Protein AF-A0A965TZP4-F1 (afdb_monomer_lite)

pLDDT: mean 81.74, std 8.26, range [55.72, 91.06]

Radius of gyration: 11.67 Å; chains: 1; bounding box: 28×24×26 Å

Sequence (71 aa):
MIDLIGSYFKKLRAYEFLVITVDVKGDEAVMTVREDTDMPIILKKNIDYTDLKINVKFYLTNDVLMFPSDY

Secondary structure (DSSP, 8-state):
-HHHHHHHHHHHTTSSEEEEEEEEETTEEEEEEESSTTSPEEEEEEES-----S-EEEEEETTEEE-TT--

Structure (mmCIF, N/CA/C/O backbone):
data_AF-A0A965TZP4-F1
#
_entry.id   AF-A0A965TZP4-F1
#
loop_
_atom_site.group_PDB
_atom_site.id
_atom_site.type_symbol
_atom_site.label_atom_id
_atom_site.label_alt_id
_atom_site.label_comp_id
_atom_site.label_asym_id
_atom_site.label_entity_id
_atom_site.label_seq_id
_atom_site.pdbx_PDB_ins_code
_atom_site.Cartn_x
_atom_site.Cartn_y
_atom_site.Cartn_z
_atom_site.occupancy
_atom_site.B_iso_or_equiv
_atom_site.auth_seq_id
_atom_site.auth_comp_id
_atom_site.auth_asym_id
_atom_site.auth_atom_id
_atom_site.pdbx_PDB_model_num
ATOM 1 N N . MET A 1 1 ? -0.030 -9.309 7.494 1.00 60.97 1 MET A N 1
ATOM 2 C CA . MET A 1 1 ? 0.117 -8.086 6.656 1.00 60.97 1 MET A CA 1
ATOM 3 C C . MET A 1 1 ? 1.414 -8.110 5.859 1.00 60.97 1 MET A C 1
ATOM 5 O O . MET A 1 1 ? 1.368 -7.898 4.654 1.00 60.97 1 MET A O 1
ATOM 9 N N . ILE A 1 2 ? 2.545 -8.448 6.489 1.00 65.00 2 ILE A 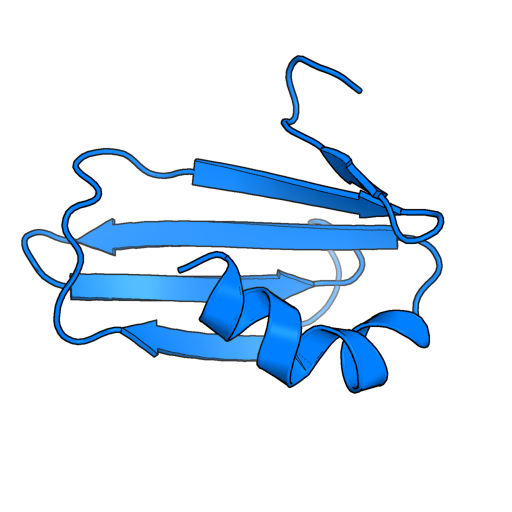N 1
ATOM 10 C CA . ILE A 1 2 ? 3.804 -8.697 5.775 1.00 65.00 2 ILE A CA 1
ATOM 11 C C . ILE A 1 2 ? 3.671 -9.862 4.780 1.00 65.00 2 ILE A C 1
ATOM 13 O O . ILE A 1 2 ? 4.215 -9.792 3.687 1.00 65.00 2 ILE A O 1
ATOM 17 N N . ASP A 1 3 ? 2.834 -10.859 5.086 1.00 66.38 3 ASP A N 1
ATOM 18 C CA . ASP A 1 3 ? 2.488 -11.969 4.185 1.00 66.38 3 ASP A CA 1
ATOM 19 C C . ASP A 1 3 ? 1.742 -11.501 2.930 1.00 66.38 3 ASP A C 1
ATOM 21 O O . ASP A 1 3 ? 1.936 -12.040 1.843 1.00 66.38 3 ASP A O 1
ATOM 25 N N . LEU A 1 4 ? 0.910 -10.457 3.061 1.00 69.75 4 LEU A N 1
ATOM 26 C CA . LEU A 1 4 ? 0.199 -9.862 1.933 1.00 69.75 4 LEU A CA 1
ATOM 27 C C . LEU A 1 4 ? 1.210 -9.195 0.999 1.00 69.75 4 LEU A C 1
ATOM 29 O O . LEU A 1 4 ? 1.226 -9.495 -0.190 1.00 69.75 4 LEU A O 1
ATOM 33 N N . ILE A 1 5 ? 2.103 -8.362 1.538 1.00 70.56 5 ILE A N 1
ATOM 34 C CA . ILE A 1 5 ? 3.186 -7.733 0.768 1.00 70.56 5 ILE A CA 1
ATOM 35 C C . ILE A 1 5 ? 4.087 -8.817 0.150 1.00 70.56 5 ILE A C 1
ATOM 37 O O . ILE A 1 5 ? 4.383 -8.761 -1.042 1.00 70.56 5 ILE A O 1
ATOM 41 N N . GLY A 1 6 ? 4.415 -9.864 0.913 1.00 70.19 6 GLY A N 1
ATOM 42 C CA . GLY A 1 6 ? 5.167 -11.041 0.472 1.00 70.19 6 GLY A CA 1
ATOM 43 C C . GLY A 1 6 ? 4.532 -11.760 -0.722 1.00 70.19 6 GLY A C 1
ATOM 44 O O . GLY A 1 6 ? 5.228 -12.125 -1.669 1.00 70.19 6 GLY A O 1
ATOM 45 N N . SER A 1 7 ? 3.202 -11.890 -0.745 1.00 75.31 7 SER A N 1
ATOM 46 C CA . SER A 1 7 ? 2.478 -12.512 -1.864 1.00 75.31 7 SER A CA 1
ATOM 47 C C . SER A 1 7 ? 2.589 -11.719 -3.174 1.00 75.31 7 SER A C 1
ATOM 49 O O . SER A 1 7 ? 2.572 -12.304 -4.260 1.00 75.31 7 SER A O 1
ATOM 51 N N . TYR A 1 8 ? 2.773 -10.398 -3.086 1.00 73.38 8 TYR A N 1
ATOM 52 C CA . TYR A 1 8 ? 2.997 -9.525 -4.241 1.00 73.38 8 TYR A CA 1
ATOM 53 C C . TYR A 1 8 ? 4.479 -9.249 -4.510 1.00 73.38 8 TYR A C 1
ATOM 55 O O . TYR A 1 8 ? 4.804 -8.742 -5.580 1.00 73.38 8 TYR A O 1
ATOM 63 N N . PHE A 1 9 ? 5.383 -9.643 -3.613 1.00 72.38 9 PHE A N 1
ATOM 64 C CA . PHE A 1 9 ? 6.809 -9.318 -3.664 1.00 72.38 9 PHE A CA 1
ATOM 65 C C . PHE A 1 9 ? 7.459 -9.668 -5.005 1.00 72.38 9 PHE A C 1
ATOM 67 O O . PHE A 1 9 ? 8.177 -8.861 -5.588 1.00 72.38 9 PHE A O 1
ATOM 74 N N . LYS A 1 10 ? 7.117 -10.830 -5.577 1.00 72.69 10 LYS A N 1
ATOM 75 C CA . LYS A 1 10 ? 7.628 -11.245 -6.892 1.00 72.69 10 LYS A CA 1
ATOM 76 C C . LYS A 1 10 ? 7.204 -10.308 -8.033 1.00 72.69 10 LYS A C 1
ATOM 78 O O . LYS A 1 10 ? 7.960 -10.151 -8.983 1.00 72.69 10 LYS A O 1
ATOM 83 N N . LYS A 1 11 ? 6.012 -9.706 -7.959 1.00 75.88 11 LYS A N 1
ATOM 84 C CA . LYS A 1 11 ? 5.530 -8.717 -8.943 1.00 75.88 11 LYS A CA 1
ATOM 85 C C . LYS A 1 11 ? 6.102 -7.323 -8.680 1.00 75.88 11 LYS A C 1
ATOM 87 O O . LYS A 1 11 ? 6.323 -6.576 -9.622 1.00 75.88 11 LYS A O 1
ATOM 92 N N . LEU A 1 12 ? 6.331 -6.992 -7.412 1.00 75.69 12 LEU A N 1
ATOM 93 C CA . LEU A 1 12 ? 6.855 -5.698 -6.976 1.00 75.69 12 LEU A CA 1
ATOM 94 C C . LEU A 1 12 ? 8.373 -5.564 -7.204 1.00 75.69 12 LEU A C 1
ATOM 96 O O . LEU A 1 12 ? 8.863 -4.460 -7.385 1.00 75.69 12 LEU A O 1
ATOM 100 N N . ARG A 1 13 ? 9.096 -6.684 -7.316 1.00 72.00 13 ARG A N 1
ATOM 101 C CA . ARG A 1 13 ? 10.528 -6.754 -7.665 1.00 72.00 13 ARG A CA 1
ATOM 102 C C . ARG A 1 13 ? 10.929 -6.155 -9.015 1.00 72.00 13 ARG A C 1
ATOM 104 O O . ARG A 1 13 ? 12.115 -5.990 -9.265 1.00 72.00 13 ARG A O 1
ATOM 111 N N . ALA A 1 14 ? 9.974 -5.896 -9.905 1.00 78.69 14 ALA A N 1
ATOM 112 C CA . ALA A 1 14 ? 10.258 -5.301 -11.209 1.00 78.69 14 ALA A CA 1
ATOM 113 C C . ALA A 1 14 ? 10.634 -3.809 -11.124 1.00 78.69 14 ALA A C 1
ATOM 115 O O . ALA A 1 14 ? 11.065 -3.244 -12.123 1.00 78.69 14 ALA A O 1
ATOM 116 N N . TYR A 1 15 ? 10.462 -3.191 -9.954 1.00 80.19 15 TYR A N 1
ATOM 117 C CA . TYR A 1 15 ? 10.650 -1.765 -9.731 1.00 80.19 15 TYR A CA 1
ATOM 118 C C . TYR A 1 15 ? 11.832 -1.525 -8.785 1.00 80.19 15 TYR A C 1
ATOM 120 O O . TYR A 1 15 ? 11.983 -2.230 -7.788 1.00 80.19 15 TYR A O 1
ATOM 128 N N . GLU A 1 16 ? 12.665 -0.527 -9.090 1.00 82.00 16 GLU A N 1
ATOM 129 C CA . GLU A 1 16 ? 13.852 -0.189 -8.280 1.00 82.00 16 GLU A CA 1
ATOM 130 C C . GLU A 1 16 ? 13.480 0.423 -6.921 1.00 82.00 16 GLU A C 1
ATOM 132 O O . GLU A 1 16 ? 14.177 0.240 -5.915 1.00 82.00 16 GLU A O 1
ATOM 137 N N . PHE A 1 17 ? 12.353 1.131 -6.890 1.00 85.94 17 PHE A N 1
ATOM 138 C CA . PHE A 1 17 ? 11.801 1.754 -5.702 1.00 85.94 17 PHE A CA 1
ATOM 139 C C . PHE A 1 17 ? 10.275 1.718 -5.761 1.00 85.94 17 PHE A C 1
ATOM 141 O O . PHE A 1 17 ? 9.668 1.935 -6.809 1.00 85.94 17 PHE A O 1
ATOM 148 N N . LEU A 1 18 ? 9.656 1.418 -4.624 1.00 88.50 18 LEU A N 1
ATOM 149 C CA . LEU A 1 18 ? 8.215 1.450 -4.455 1.00 88.50 18 LEU A CA 1
ATOM 150 C C . LEU A 1 18 ? 7.853 2.075 -3.114 1.00 88.50 18 LEU A C 1
ATOM 152 O O . LEU A 1 18 ? 8.394 1.730 -2.062 1.00 88.50 18 LEU A O 1
ATOM 156 N N . VAL A 1 19 ? 6.847 2.932 -3.150 1.00 89.69 19 VAL A N 1
ATOM 157 C CA . VAL A 1 19 ? 6.163 3.469 -1.985 1.00 89.69 19 VAL A CA 1
ATOM 158 C C . VAL A 1 19 ? 4.926 2.625 -1.717 1.00 89.69 19 VAL A C 1
ATOM 160 O O . VAL A 1 19 ? 4.015 2.555 -2.544 1.00 89.69 19 VAL A O 1
ATOM 163 N N . ILE A 1 20 ? 4.874 2.012 -0.538 1.00 89.38 20 ILE A N 1
ATOM 164 C CA . ILE A 1 20 ? 3.720 1.249 -0.066 1.00 89.38 20 ILE A CA 1
ATOM 165 C C . ILE A 1 20 ? 3.065 2.050 1.057 1.00 89.38 20 ILE A C 1
ATOM 167 O O . ILE A 1 20 ? 3.690 2.310 2.082 1.00 89.38 20 ILE A O 1
ATOM 171 N N . THR A 1 21 ? 1.806 2.439 0.891 1.00 90.25 21 THR A N 1
ATOM 172 C CA . THR A 1 21 ? 1.005 3.055 1.956 1.00 90.25 21 THR A CA 1
ATOM 173 C C . THR A 1 21 ? -0.099 2.112 2.388 1.00 90.25 21 THR A C 1
ATOM 175 O O . THR A 1 21 ? -0.685 1.405 1.570 1.00 90.25 21 THR A O 1
ATOM 178 N N . VAL A 1 22 ? -0.381 2.095 3.682 1.00 90.31 22 VAL A N 1
ATOM 179 C CA . VAL A 1 22 ? -1.525 1.414 4.273 1.00 90.31 22 VAL A CA 1
ATOM 180 C C . VAL A 1 22 ? -2.320 2.465 5.026 1.00 90.31 22 VAL A C 1
ATOM 182 O O . VAL A 1 22 ? -1.914 2.920 6.095 1.00 90.31 22 VAL A O 1
ATOM 185 N N . ASP A 1 23 ? -3.431 2.874 4.427 1.00 90.62 23 ASP A N 1
ATOM 186 C CA . ASP A 1 23 ? -4.331 3.884 4.965 1.00 90.62 23 ASP A CA 1
ATOM 187 C C . ASP A 1 23 ? -5.472 3.191 5.711 1.00 90.62 23 ASP A C 1
ATOM 189 O O . ASP A 1 23 ? -6.285 2.494 5.102 1.00 90.62 23 ASP A O 1
ATOM 193 N N . VAL A 1 24 ? -5.525 3.364 7.029 1.00 89.81 24 VAL A N 1
ATOM 194 C CA . VAL A 1 24 ? -6.519 2.751 7.913 1.00 89.81 24 VAL A CA 1
ATOM 195 C C . VAL A 1 24 ? -7.749 3.650 8.020 1.00 89.81 24 VAL A C 1
ATOM 197 O O . VAL A 1 24 ? -7.645 4.862 8.220 1.00 89.81 24 VAL A O 1
ATOM 200 N N . LYS A 1 25 ? -8.934 3.048 7.918 1.00 88.19 25 LYS A N 1
ATOM 201 C CA . LYS A 1 25 ? -10.239 3.685 8.105 1.00 88.19 25 LYS A CA 1
ATOM 202 C C . LYS A 1 25 ? -11.110 2.813 9.008 1.00 88.19 25 LYS A C 1
ATOM 204 O O . LYS A 1 25 ? -11.891 1.996 8.535 1.00 88.19 25 LYS A O 1
ATOM 209 N N . GLY A 1 26 ? -10.987 3.022 10.318 1.00 86.31 26 GLY A N 1
ATOM 210 C CA . GLY A 1 26 ? -11.665 2.182 11.306 1.00 86.31 26 GLY A CA 1
ATOM 211 C C . GLY A 1 26 ? -11.062 0.781 11.308 1.00 86.31 26 GLY A C 1
ATOM 212 O O . GLY A 1 26 ? -9.857 0.653 11.499 1.00 86.31 26 GLY A O 1
ATOM 213 N N . ASP A 1 27 ? -11.892 -0.228 11.054 1.00 88.00 27 ASP A N 1
ATOM 214 C CA . ASP A 1 27 ? -11.466 -1.632 10.983 1.00 88.00 27 ASP A CA 1
ATOM 215 C C . ASP A 1 27 ? -11.007 -2.046 9.575 1.00 88.00 27 ASP A C 1
ATOM 217 O O . ASP A 1 27 ? -10.473 -3.136 9.389 1.00 88.00 27 ASP A O 1
ATOM 221 N N . GLU A 1 28 ? -11.174 -1.171 8.581 1.00 89.06 28 GLU A N 1
ATOM 222 C CA . GLU A 1 28 ? -10.738 -1.399 7.206 1.00 89.06 28 GLU A CA 1
ATOM 223 C C . GLU A 1 28 ? -9.393 -0.710 6.937 1.00 89.06 28 GLU A C 1
ATOM 225 O O . GLU A 1 28 ? -9.049 0.312 7.535 1.00 89.06 28 GLU A O 1
ATOM 230 N N . ALA A 1 29 ? -8.633 -1.221 5.974 1.00 90.44 29 ALA A N 1
ATOM 231 C CA . ALA A 1 29 ? -7.466 -0.540 5.432 1.00 90.44 29 ALA A CA 1
ATOM 232 C C . ALA A 1 29 ? -7.413 -0.613 3.911 1.00 90.44 29 ALA A C 1
ATOM 234 O O . ALA A 1 29 ? -7.901 -1.544 3.275 1.00 90.44 29 ALA A O 1
ATOM 235 N N . VAL A 1 30 ? -6.747 0.364 3.312 1.00 91.06 30 VAL A N 1
ATOM 236 C CA . VAL A 1 30 ? -6.439 0.370 1.887 1.00 91.06 30 VAL A CA 1
ATOM 237 C C . VAL A 1 30 ? -4.930 0.392 1.729 1.00 91.06 30 VAL A C 1
ATOM 239 O O . VAL A 1 30 ? -4.273 1.376 2.059 1.00 91.06 30 VAL A O 1
ATOM 242 N N . MET A 1 31 ? -4.382 -0.697 1.198 1.00 89.75 31 MET A N 1
ATOM 243 C CA . MET A 1 31 ? -2.991 -0.756 0.778 1.00 89.75 31 MET A CA 1
ATOM 244 C C . MET A 1 31 ? -2.864 -0.202 -0.640 1.00 89.75 31 MET A C 1
ATOM 246 O O . MET A 1 31 ? -3.544 -0.667 -1.559 1.00 89.75 31 MET A O 1
ATOM 250 N N . THR A 1 32 ? -1.965 0.754 -0.831 1.00 90.75 32 THR A N 1
ATOM 251 C CA . THR A 1 32 ? -1.635 1.338 -2.130 1.00 90.75 32 THR A CA 1
ATOM 252 C C . THR A 1 32 ? -0.141 1.189 -2.387 1.00 90.75 32 THR A C 1
ATOM 254 O O . THR A 1 32 ? 0.663 1.435 -1.497 1.00 90.75 32 THR A O 1
ATOM 257 N N . VAL A 1 33 ? 0.238 0.800 -3.602 1.00 89.69 33 VAL A N 1
ATOM 258 C CA . VAL A 1 33 ? 1.634 0.693 -4.042 1.00 89.69 33 VAL A CA 1
ATOM 259 C C . VAL A 1 33 ? 1.846 1.569 -5.268 1.00 89.69 33 VAL A C 1
ATOM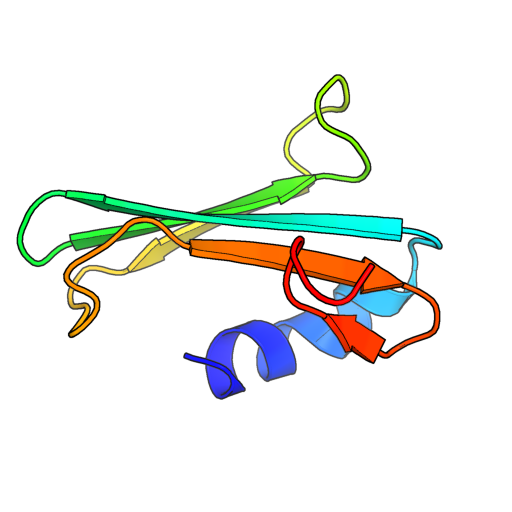 261 O O . VAL A 1 33 ? 1.031 1.532 -6.196 1.00 89.69 33 VAL A O 1
ATOM 264 N N . ARG A 1 34 ? 2.922 2.354 -5.266 1.00 90.44 34 ARG A N 1
ATOM 265 C CA . ARG A 1 34 ? 3.320 3.275 -6.343 1.00 90.44 34 ARG A CA 1
ATOM 266 C C . ARG A 1 34 ? 4.834 3.235 -6.515 1.00 90.44 34 ARG A C 1
ATOM 268 O O . ARG A 1 34 ? 5.523 2.930 -5.552 1.00 90.44 34 ARG A O 1
ATOM 275 N N . GLU A 1 35 ? 5.340 3.572 -7.694 1.00 84.38 35 GLU A N 1
ATOM 276 C CA . GLU A 1 35 ? 6.784 3.774 -7.916 1.00 84.38 35 GLU A CA 1
ATOM 277 C C . GLU A 1 35 ? 7.305 5.004 -7.177 1.00 84.38 35 GLU A C 1
ATOM 279 O O . GLU A 1 35 ? 8.374 4.961 -6.593 1.00 84.38 35 GLU A O 1
ATOM 284 N N . ASP A 1 36 ? 6.514 6.071 -7.119 1.00 78.19 36 ASP A N 1
ATOM 285 C CA . ASP A 1 36 ? 6.846 7.314 -6.426 1.00 78.19 36 ASP A CA 1
ATOM 286 C C . ASP A 1 36 ? 5.551 8.027 -5.988 1.00 78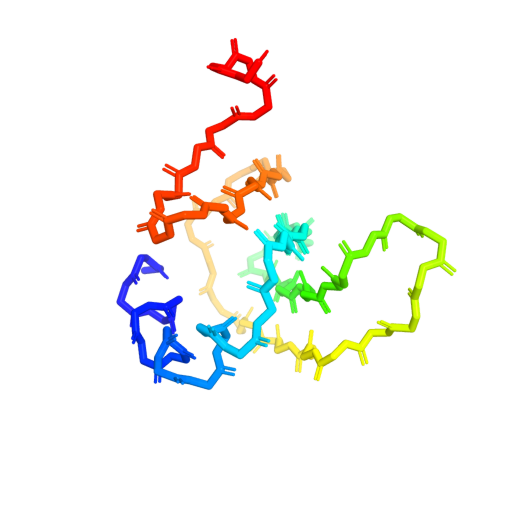.19 36 ASP A C 1
ATOM 288 O O . ASP A 1 36 ? 4.448 7.628 -6.388 1.00 78.19 36 ASP A O 1
ATOM 292 N N . THR A 1 37 ? 5.640 9.077 -5.167 1.00 68.81 37 THR A N 1
ATOM 293 C CA . THR A 1 37 ? 4.472 9.847 -4.704 1.00 68.81 37 THR A CA 1
ATOM 294 C C . THR A 1 37 ? 3.672 10.466 -5.849 1.00 68.81 37 THR A C 1
ATOM 296 O O . THR A 1 37 ? 2.444 10.539 -5.741 1.00 68.81 37 THR A O 1
ATOM 299 N N . ASP A 1 38 ? 4.343 10.814 -6.949 1.00 73.75 38 ASP A N 1
ATOM 300 C CA . ASP A 1 38 ? 3.753 11.453 -8.133 1.00 73.75 38 ASP A CA 1
ATOM 301 C C . ASP A 1 38 ? 3.383 10.464 -9.257 1.00 73.75 38 ASP A C 1
ATOM 303 O O . ASP A 1 38 ? 2.793 10.848 -10.268 1.00 73.75 38 ASP A O 1
ATOM 307 N N . MET A 1 39 ? 3.691 9.176 -9.081 1.00 78.56 39 MET A N 1
ATOM 308 C CA . MET A 1 39 ?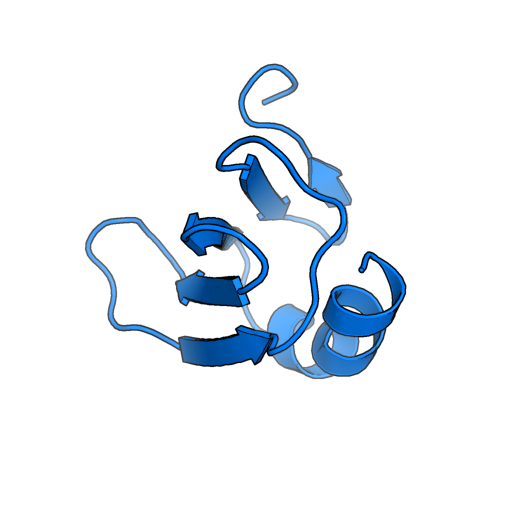 3.447 8.126 -10.073 1.00 78.56 39 MET A CA 1
ATOM 309 C C . MET A 1 39 ? 2.063 7.470 -9.911 1.00 78.56 39 MET A C 1
ATOM 311 O O . MET A 1 39 ? 1.467 7.489 -8.823 1.00 78.56 39 MET A O 1
ATOM 315 N N . PRO A 1 40 ? 1.525 6.852 -10.982 1.00 82.38 40 PRO A N 1
ATOM 316 C CA . PRO A 1 40 ? 0.253 6.142 -10.926 1.00 82.38 40 PRO A CA 1
ATOM 317 C C . PRO A 1 40 ? 0.280 4.966 -9.939 1.00 82.38 40 PRO A C 1
ATOM 319 O O . PRO A 1 40 ? 1.316 4.392 -9.609 1.00 82.38 40 PRO A O 1
ATOM 322 N N . ILE A 1 41 ? -0.910 4.591 -9.467 1.00 83.62 41 ILE A N 1
ATOM 323 C CA . ILE A 1 41 ? -1.083 3.462 -8.553 1.00 83.62 41 ILE A CA 1
ATOM 324 C C . ILE A 1 41 ? -0.878 2.149 -9.308 1.00 83.62 41 ILE A C 1
ATOM 326 O O . ILE A 1 41 ? -1.659 1.812 -10.195 1.00 83.62 41 ILE A O 1
ATOM 330 N N . ILE A 1 42 ? 0.130 1.386 -8.893 1.00 86.25 42 ILE A N 1
ATOM 331 C CA . ILE A 1 42 ? 0.489 0.079 -9.459 1.00 86.25 42 ILE A CA 1
ATOM 332 C C . ILE A 1 42 ? -0.399 -1.015 -8.872 1.00 86.25 42 ILE A C 1
ATOM 334 O O . ILE A 1 42 ? -0.841 -1.928 -9.569 1.00 86.25 42 ILE A O 1
ATOM 338 N N . LEU A 1 43 ? -0.678 -0.924 -7.571 1.00 86.19 43 LEU A N 1
ATOM 339 C CA . LEU A 1 43 ? -1.538 -1.864 -6.866 1.00 86.19 43 LEU A CA 1
ATOM 340 C C . LEU A 1 43 ? -2.380 -1.116 -5.842 1.00 86.19 43 LEU A C 1
ATOM 342 O O . LEU A 1 43 ? -1.866 -0.331 -5.051 1.00 86.19 43 LEU A O 1
ATOM 346 N N . LYS A 1 44 ? -3.677 -1.411 -5.825 1.00 90.25 44 LYS A N 1
ATOM 347 C CA . LYS A 1 44 ? -4.585 -0.994 -4.761 1.00 90.25 44 LYS A CA 1
ATOM 348 C C . LYS A 1 44 ? -5.307 -2.218 -4.235 1.00 90.25 44 LYS A C 1
ATOM 350 O O . LYS A 1 44 ? -5.883 -2.977 -5.015 1.00 90.25 44 LYS A O 1
ATOM 355 N N . LYS A 1 45 ? -5.284 -2.411 -2.923 1.00 87.69 45 LYS A N 1
ATOM 356 C CA . LYS A 1 45 ? -5.948 -3.532 -2.269 1.00 87.69 45 LYS A CA 1
ATOM 357 C C . LYS A 1 45 ? -6.690 -3.044 -1.037 1.00 87.69 45 LYS A C 1
ATOM 359 O O . LYS A 1 45 ? -6.080 -2.508 -0.121 1.00 87.69 45 LYS A O 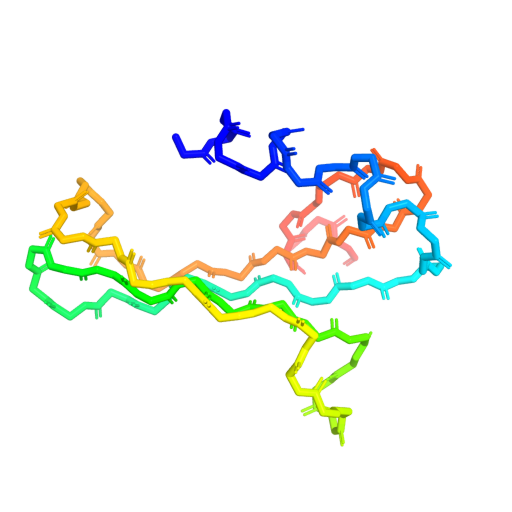1
ATOM 364 N N . ASN A 1 46 ? -7.996 -3.274 -1.023 1.00 88.75 46 ASN A N 1
ATOM 365 C CA . ASN A 1 46 ? -8.795 -3.114 0.182 1.00 88.75 46 ASN A CA 1
ATOM 366 C C . ASN A 1 46 ? -8.579 -4.334 1.084 1.00 88.75 46 ASN A C 1
ATOM 368 O O . ASN A 1 46 ? -8.466 -5.469 0.603 1.00 88.75 46 ASN A O 1
ATOM 372 N N . ILE A 1 47 ? -8.469 -4.058 2.372 1.00 86.44 47 ILE A N 1
ATOM 373 C CA . ILE A 1 47 ? -8.293 -4.993 3.467 1.00 86.44 47 ILE A CA 1
ATOM 374 C C . ILE A 1 47 ? -9.494 -4.748 4.374 1.00 86.44 47 ILE A C 1
ATOM 376 O O . ILE A 1 47 ? -9.558 -3.720 5.039 1.00 86.44 47 ILE A O 1
ATOM 380 N N . ASP A 1 48 ? -10.447 -5.674 4.363 1.00 81.19 48 ASP A N 1
ATOM 381 C CA . ASP A 1 48 ? -11.728 -5.494 5.060 1.00 81.19 48 ASP A CA 1
ATOM 382 C C . ASP A 1 48 ? -11.580 -5.558 6.592 1.00 81.19 48 ASP A C 1
ATOM 384 O O . ASP A 1 48 ? -12.439 -5.069 7.313 1.00 81.19 48 ASP A O 1
ATOM 388 N N . TYR A 1 49 ? -10.476 -6.137 7.085 1.00 79.12 49 TYR A N 1
ATOM 389 C CA . TYR A 1 49 ? -10.160 -6.234 8.511 1.00 79.12 49 TYR A CA 1
ATOM 390 C C . TYR A 1 49 ? -8.666 -6.009 8.758 1.00 79.12 49 TYR A C 1
ATOM 392 O O . TYR A 1 49 ? -7.824 -6.759 8.250 1.00 79.12 49 TYR A O 1
ATOM 400 N N . THR A 1 50 ? -8.329 -4.989 9.545 1.00 81.19 50 THR A N 1
ATOM 401 C CA . THR A 1 50 ? -6.957 -4.670 9.954 1.00 81.19 50 THR A CA 1
ATOM 402 C C . THR A 1 50 ? -6.869 -4.409 11.456 1.00 81.19 50 THR A C 1
ATOM 404 O O . THR A 1 50 ? -7.700 -3.714 12.027 1.00 81.19 50 THR A O 1
ATOM 407 N N . ASP A 1 51 ? -5.812 -4.911 12.095 1.00 82.44 51 ASP A N 1
ATOM 408 C CA . ASP A 1 51 ? -5.478 -4.571 13.487 1.00 82.44 51 ASP A CA 1
ATOM 409 C C . ASP A 1 51 ? -4.651 -3.277 13.596 1.00 82.44 51 ASP A C 1
ATOM 411 O O . ASP A 1 51 ? -4.307 -2.822 14.693 1.00 82.44 51 ASP A O 1
ATOM 415 N N . LEU A 1 52 ? -4.276 -2.680 12.459 1.00 80.94 52 LEU A N 1
ATOM 416 C CA . LEU A 1 52 ? -3.569 -1.406 12.455 1.00 80.94 52 LEU A CA 1
ATOM 417 C C . LEU A 1 52 ? -4.475 -0.299 12.971 1.00 80.94 52 LEU A C 1
ATOM 419 O O . LEU A 1 52 ? -5.577 -0.114 12.480 1.00 80.94 52 LEU A O 1
ATOM 423 N N . LYS A 1 53 ? -3.950 0.502 13.898 1.00 82.31 53 LYS A N 1
ATOM 424 C CA . LYS A 1 53 ? -4.633 1.700 14.409 1.00 82.31 53 LYS A CA 1
ATOM 425 C C . LYS A 1 53 ? -4.138 2.999 13.783 1.00 82.31 53 LYS A C 1
ATOM 427 O O . LYS A 1 53 ? -4.675 4.062 14.073 1.00 82.31 53 LYS A O 1
ATOM 432 N N . ILE A 1 54 ? -3.080 2.921 12.982 1.00 86.81 54 ILE A N 1
ATOM 433 C CA . ILE A 1 54 ? -2.412 4.075 12.386 1.00 86.81 54 ILE A CA 1
ATOM 434 C C . ILE A 1 54 ? -2.114 3.806 10.921 1.00 86.81 54 ILE A C 1
ATOM 436 O O . ILE A 1 54 ? -1.886 2.662 10.524 1.00 86.81 54 ILE A O 1
ATOM 440 N N . ASN A 1 55 ? -2.068 4.881 10.141 1.00 88.50 55 ASN A N 1
ATOM 441 C CA . ASN A 1 55 ? -1.576 4.818 8.775 1.00 88.50 55 ASN A CA 1
ATOM 442 C C . ASN A 1 55 ? -0.082 4.514 8.802 1.00 88.50 55 ASN A C 1
ATOM 444 O O . ASN A 1 55 ? 0.668 5.117 9.574 1.00 88.50 55 ASN A O 1
ATOM 448 N N . VAL A 1 56 ? 0.347 3.597 7.943 1.00 88.81 56 VAL A N 1
ATOM 449 C CA . VAL A 1 56 ? 1.752 3.203 7.849 1.00 88.81 56 VAL A CA 1
ATOM 450 C C . VAL A 1 56 ? 2.222 3.389 6.420 1.00 88.81 56 VAL A C 1
ATOM 452 O O . VAL A 1 56 ? 1.506 3.093 5.466 1.00 88.81 56 VAL A O 1
ATOM 455 N N . LYS A 1 57 ? 3.440 3.893 6.271 1.00 89.81 57 LYS A N 1
ATOM 456 C CA . LYS A 1 57 ? 4.131 4.005 4.992 1.00 89.81 57 LYS A CA 1
ATOM 457 C C . LYS A 1 57 ? 5.388 3.151 5.064 1.00 89.81 57 LYS A C 1
ATOM 459 O O . LYS A 1 57 ? 6.033 3.120 6.106 1.00 89.81 57 LYS A O 1
ATOM 464 N N . PHE A 1 58 ? 5.721 2.496 3.964 1.00 88.31 58 PHE A N 1
ATOM 465 C CA . PHE A 1 58 ? 6.940 1.725 3.779 1.00 88.31 58 PHE A CA 1
ATOM 466 C C . PHE A 1 58 ? 7.575 2.081 2.440 1.00 88.31 58 PHE A C 1
ATOM 468 O O . PHE A 1 58 ? 6.881 2.441 1.482 1.00 88.31 58 PHE A O 1
ATOM 475 N N . TYR A 1 59 ? 8.887 1.922 2.374 1.00 88.38 59 TYR A N 1
ATOM 476 C CA . TYR A 1 59 ? 9.643 1.937 1.134 1.00 88.38 59 TYR A CA 1
ATOM 477 C C . TYR A 1 59 ? 10.141 0.531 0.843 1.00 88.38 59 TYR A C 1
ATOM 479 O O . TYR A 1 59 ? 10.613 -0.160 1.742 1.00 88.38 59 TYR A O 1
ATOM 487 N N . LEU A 1 60 ? 10.012 0.099 -0.402 1.00 86.12 60 LEU A N 1
ATOM 488 C CA . LEU A 1 60 ? 10.604 -1.135 -0.888 1.00 86.12 60 LEU A CA 1
ATOM 489 C C . LEU A 1 60 ? 11.647 -0.760 -1.935 1.00 86.12 60 LEU A C 1
ATOM 491 O O . LEU A 1 60 ? 11.302 -0.245 -2.994 1.00 86.12 60 LEU A O 1
ATOM 495 N N . THR A 1 61 ? 12.915 -1.005 -1.629 1.00 85.62 61 THR A N 1
ATOM 496 C CA . THR A 1 61 ? 14.031 -0.784 -2.554 1.00 85.62 61 TH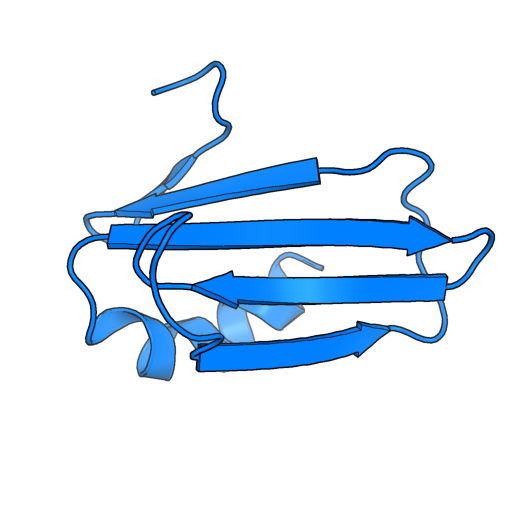R A CA 1
ATOM 497 C C . THR A 1 61 ? 15.098 -1.836 -2.331 1.00 85.62 61 THR A C 1
ATOM 499 O O . THR A 1 61 ? 15.302 -2.273 -1.199 1.00 85.62 61 THR A O 1
ATOM 502 N N . ASN A 1 62 ? 15.751 -2.281 -3.406 1.00 82.31 62 ASN A N 1
ATOM 503 C CA . ASN A 1 62 ? 16.767 -3.337 -3.354 1.00 82.31 62 ASN A CA 1
ATOM 504 C C . ASN A 1 62 ? 16.309 -4.577 -2.563 1.00 82.31 62 ASN A C 1
ATOM 506 O O . ASN A 1 62 ? 17.079 -5.140 -1.793 1.00 82.31 62 ASN A O 1
ATOM 510 N N . ASP A 1 63 ? 15.041 -4.977 -2.717 1.00 77.88 63 ASP A N 1
ATOM 511 C CA . ASP A 1 63 ? 14.407 -6.078 -1.972 1.00 77.88 63 ASP A CA 1
ATOM 512 C C . ASP A 1 63 ? 14.275 -5.893 -0.453 1.00 77.88 63 ASP A C 1
ATOM 514 O O . ASP A 1 63 ? 13.857 -6.818 0.248 1.00 77.88 63 ASP A O 1
ATOM 518 N N . VAL A 1 64 ? 14.572 -4.705 0.065 1.00 82.69 64 VAL A N 1
ATOM 519 C CA . VAL A 1 64 ? 14.451 -4.378 1.483 1.00 82.69 64 VAL A CA 1
ATOM 520 C C . VAL A 1 64 ? 13.213 -3.520 1.700 1.00 82.69 64 VAL A C 1
ATOM 522 O O . VAL A 1 64 ? 13.054 -2.459 1.096 1.00 82.69 64 VAL A O 1
ATOM 525 N N . LEU A 1 65 ? 12.327 -3.991 2.579 1.00 83.50 65 LEU A N 1
ATOM 526 C CA . LEU A 1 65 ? 11.202 -3.212 3.080 1.00 83.50 65 LEU A CA 1
ATOM 527 C C . LEU A 1 65 ? 11.674 -2.395 4.290 1.00 83.50 65 LEU A C 1
ATOM 529 O O . LEU A 1 65 ? 12.098 -2.974 5.288 1.00 83.50 65 LEU A O 1
ATOM 533 N N . MET A 1 66 ? 11.588 -1.073 4.205 1.00 85.62 66 MET A N 1
ATOM 534 C CA . MET A 1 66 ? 12.061 -0.137 5.229 1.00 85.62 66 MET A CA 1
ATOM 535 C C . MET A 1 66 ? 10.947 0.810 5.667 1.00 85.62 66 MET A C 1
ATOM 537 O O . MET A 1 66 ? 10.056 1.152 4.880 1.00 85.62 66 MET A O 1
ATOM 541 N N . PHE A 1 67 ? 11.003 1.267 6.918 1.00 84.19 67 PHE A N 1
ATOM 542 C CA . PHE A 1 67 ? 10.185 2.394 7.351 1.00 84.19 67 PHE A CA 1
ATOM 543 C C . PHE A 1 67 ? 10.785 3.713 6.841 1.00 84.19 67 PHE A C 1
ATOM 545 O O . PHE A 1 67 ? 11.998 3.817 6.687 1.00 84.19 67 PHE A O 1
ATOM 552 N N . PRO A 1 68 ? 9.972 4.764 6.636 1.00 80.69 68 PRO A N 1
ATOM 553 C CA . PRO A 1 68 ? 10.468 6.080 6.249 1.00 80.69 68 PRO A CA 1
ATOM 554 C C . PRO A 1 68 ? 11.444 6.708 7.243 1.00 80.69 68 PRO A C 1
ATOM 556 O O . PRO A 1 68 ? 12.184 7.601 6.863 1.00 80.69 68 PRO A O 1
ATOM 559 N N . SER A 1 69 ? 11.411 6.283 8.507 1.00 75.00 69 SER A N 1
ATOM 560 C CA . SER A 1 69 ? 12.359 6.704 9.540 1.00 75.00 69 SER A CA 1
ATOM 561 C C . SER A 1 69 ? 13.717 6.001 9.457 1.00 75.00 69 SER A C 1
ATOM 563 O O . SER A 1 69 ? 14.663 6.492 10.061 1.00 75.00 69 SER A O 1
ATOM 565 N N . ASP A 1 70 ? 13.792 4.859 8.765 1.00 61.81 70 ASP A N 1
ATOM 566 C CA . ASP A 1 70 ? 15.011 4.055 8.587 1.00 61.81 70 ASP A CA 1
ATOM 567 C C . ASP A 1 70 ? 15.725 4.344 7.251 1.00 61.81 70 ASP A C 1
ATOM 569 O O . ASP A 1 70 ? 16.784 3.770 6.996 1.00 61.81 70 ASP A O 1
ATOM 573 N N . TYR A 1 71 ? 15.133 5.187 6.393 1.00 55.72 71 TYR A N 1
ATOM 574 C CA . TYR A 1 71 ? 15.665 5.576 5.081 1.00 55.72 71 TYR A CA 1
ATOM 575 C C . TYR A 1 71 ? 16.474 6.874 5.141 1.00 55.72 71 TYR A C 1
ATOM 577 O O . TYR A 1 71 ? 16.070 7.785 5.900 1.00 55.72 71 TYR A O 1
#

Foldseek 3Di:
DVVVCVVCLVVVVVAQKKKWKWDDDPQKIWIWIANDPPGDTPDIDIDNGDPDPDIAMWMAHPNDIHGPVRD